Protein AF-A0AAU9C542-F1 (afdb_monomer)

Solvent-accessible surface area (backbone atoms only — not comparable to full-atom values): 7606 Å² total; per-residue (Å²): 108,66,68,59,49,50,51,51,32,55,51,37,48,52,49,24,53,52,35,45,47,51,36,23,56,76,67,74,45,72,82,37,68,66,57,55,51,55,51,53,55,50,52,49,53,53,49,51,52,51,51,30,49,49,49,32,54,52,50,55,56,46,33,74,76,39,58,76,62,47,34,78,88,66,45,51,44,54,54,30,54,51,40,38,55,50,52,44,52,54,50,37,52,52,27,52,53,50,31,52,53,28,47,28,72,66,38,56,68,53,44,56,52,51,54,49,55,52,54,51,49,53,52,52,51,53,51,47,42,72,76,39,76,79,69,78,74,75,87,80,128

Structure (mmCIF, N/CA/C/O backbone):
data_AF-A0AAU9C542-F1
#
_entry.id   AF-A0AAU9C542-F1
#
loop_
_atom_site.group_PDB
_atom_site.id
_atom_site.type_symbol
_atom_site.label_atom_id
_atom_site.label_alt_id
_atom_site.label_comp_id
_atom_site.label_asym_id
_atom_site.label_entity_id
_atom_site.label_seq_id
_atom_site.pdbx_PDB_ins_code
_atom_site.Cartn_x
_atom_site.Cartn_y
_atom_site.Cartn_z
_atom_site.occupancy
_atom_site.B_iso_or_equiv
_atom_site.auth_seq_id
_atom_site.auth_comp_id
_atom_site.auth_asym_id
_atom_site.auth_atom_id
_atom_site.pdbx_PDB_model_num
ATOM 1 N N . MET A 1 1 ? 0.616 -8.179 -14.411 1.00 64.88 1 MET A N 1
ATOM 2 C CA . MET A 1 1 ? 1.044 -8.259 -13.000 1.00 64.88 1 MET A CA 1
ATOM 3 C C . MET A 1 1 ? 0.997 -6.876 -12.365 1.00 64.88 1 MET A C 1
ATOM 5 O O . MET A 1 1 ? 0.195 -6.694 -11.461 1.00 64.88 1 MET A O 1
ATOM 9 N N . GLU A 1 2 ? 1.698 -5.885 -12.926 1.00 70.50 2 GLU A N 1
ATOM 10 C CA . GLU A 1 2 ? 1.693 -4.489 -12.433 1.00 70.50 2 GLU A CA 1
ATOM 11 C C . GLU A 1 2 ? 0.301 -3.848 -12.308 1.00 70.50 2 GLU A C 1
ATOM 13 O O . GLU A 1 2 ? -0.021 -3.269 -11.276 1.00 70.50 2 GLU A O 1
ATOM 18 N N . LEU A 1 3 ? -0.581 -4.018 -13.304 1.00 76.75 3 LEU A N 1
ATOM 19 C CA . LEU A 1 3 ? -1.952 -3.483 -13.231 1.00 76.75 3 LEU A CA 1
ATOM 20 C C . LEU A 1 3 ? -2.775 -4.107 -12.100 1.00 76.75 3 LEU A C 1
ATOM 22 O O . LEU A 1 3 ? -3.534 -3.417 -11.428 1.00 76.75 3 LEU A O 1
ATOM 26 N N . THR A 1 4 ? -2.610 -5.407 -11.863 1.00 84.69 4 THR A N 1
ATOM 27 C CA . THR A 1 4 ? -3.282 -6.101 -10.761 1.00 84.69 4 THR A CA 1
ATOM 28 C C . THR A 1 4 ? -2.790 -5.577 -9.415 1.00 84.69 4 THR A C 1
ATOM 30 O O . THR A 1 4 ? -3.601 -5.324 -8.530 1.00 84.69 4 THR A O 1
ATOM 33 N N . LEU A 1 5 ? -1.477 -5.373 -9.276 1.00 82.81 5 LEU A N 1
ATOM 34 C CA . LEU A 1 5 ? -0.863 -4.829 -8.068 1.00 82.81 5 LEU A CA 1
ATOM 35 C C . LEU A 1 5 ? -1.352 -3.400 -7.790 1.00 82.81 5 LEU A C 1
ATOM 37 O O . LEU A 1 5 ? -1.746 -3.096 -6.669 1.00 82.81 5 LEU A O 1
ATOM 41 N N . PHE A 1 6 ? -1.422 -2.557 -8.821 1.00 83.00 6 PHE A N 1
ATOM 42 C CA . PHE A 1 6 ? -1.968 -1.203 -8.721 1.00 83.00 6 PHE A CA 1
ATOM 43 C C . PHE A 1 6 ? -3.427 -1.195 -8.250 1.00 83.00 6 PHE A C 1
ATOM 45 O O . PHE A 1 6 ? -3.777 -0.463 -7.326 1.00 83.00 6 PHE A O 1
ATOM 52 N N . ILE A 1 7 ? -4.272 -2.059 -8.822 1.00 87.38 7 ILE A N 1
ATOM 53 C CA . ILE A 1 7 ? -5.672 -2.196 -8.395 1.00 87.38 7 ILE A CA 1
ATOM 54 C C . ILE A 1 7 ? -5.753 -2.613 -6.919 1.00 87.38 7 ILE A C 1
ATOM 56 O O . ILE A 1 7 ? -6.555 -2.052 -6.173 1.00 87.38 7 ILE A O 1
ATOM 60 N N . LEU A 1 8 ? -4.916 -3.559 -6.476 1.00 89.94 8 LEU A N 1
ATOM 61 C CA . LEU A 1 8 ? -4.866 -3.982 -5.073 1.00 89.94 8 LEU A CA 1
ATOM 62 C C . LEU A 1 8 ? -4.455 -2.839 -4.138 1.00 89.94 8 LEU A C 1
ATOM 64 O O . LEU A 1 8 ? -5.068 -2.687 -3.083 1.00 89.94 8 LEU A O 1
ATOM 68 N N . VAL A 1 9 ? -3.484 -2.011 -4.535 1.00 89.44 9 VAL A N 1
ATOM 69 C CA . VAL A 1 9 ? -3.096 -0.813 -3.774 1.00 89.44 9 VAL A CA 1
ATOM 70 C C . VAL A 1 9 ? -4.270 0.158 -3.661 1.00 89.44 9 VAL A C 1
ATOM 72 O O . VAL A 1 9 ? -4.597 0.582 -2.557 1.00 89.44 9 VAL A O 1
ATOM 75 N N . CYS A 1 10 ? -4.972 0.456 -4.759 1.00 88.44 10 CYS A N 1
ATOM 76 C CA . CYS A 1 10 ? -6.145 1.333 -4.709 1.00 88.44 10 CYS A CA 1
ATOM 77 C C . CYS A 1 10 ? -7.243 0.793 -3.778 1.00 88.44 10 CYS A C 1
ATOM 79 O O . CYS A 1 10 ? -7.859 1.565 -3.043 1.00 88.44 10 CYS A O 1
ATOM 81 N N . ILE A 1 11 ? -7.478 -0.525 -3.780 1.00 92.38 11 ILE A N 1
ATOM 82 C CA . ILE A 1 11 ? -8.433 -1.169 -2.868 1.00 92.38 11 ILE A CA 1
ATOM 83 C C . ILE A 1 11 ? -7.961 -1.041 -1.414 1.00 92.38 11 ILE A C 1
ATOM 85 O O . ILE A 1 11 ? -8.764 -0.687 -0.552 1.00 92.38 11 ILE A O 1
ATOM 89 N N . ALA A 1 12 ? -6.679 -1.285 -1.133 1.00 91.00 12 ALA A N 1
ATOM 90 C CA . ALA A 1 12 ? -6.112 -1.153 0.208 1.00 91.00 12 ALA A CA 1
ATOM 91 C C . ALA A 1 12 ? -6.232 0.279 0.747 1.00 91.00 12 ALA A C 1
ATOM 93 O O . ALA A 1 12 ? -6.725 0.467 1.856 1.00 91.00 12 ALA A O 1
ATOM 94 N N . MET A 1 13 ? -5.914 1.286 -0.071 1.00 90.12 13 MET A N 1
ATOM 95 C CA . MET A 1 13 ? -6.091 2.696 0.289 1.00 90.12 13 MET A CA 1
ATOM 96 C C . MET A 1 13 ? -7.557 3.055 0.538 1.00 90.12 13 MET A C 1
ATOM 98 O O . MET A 1 13 ? -7.870 3.796 1.469 1.00 90.12 13 MET A O 1
ATOM 102 N N . ALA A 1 14 ? -8.477 2.537 -0.281 1.00 90.62 14 ALA A N 1
ATOM 103 C CA . ALA A 1 14 ? -9.905 2.766 -0.088 1.00 90.62 14 ALA A CA 1
ATOM 104 C C . ALA A 1 14 ? -10.402 2.150 1.229 1.00 90.62 14 ALA A C 1
ATOM 106 O O . ALA A 1 14 ? -11.176 2.788 1.947 1.00 90.62 14 ALA A O 1
ATOM 107 N N . MET A 1 15 ? -9.931 0.944 1.570 1.00 90.62 15 MET A N 1
ATOM 108 C CA . MET A 1 15 ? -10.204 0.326 2.867 1.00 90.62 15 MET A CA 1
ATOM 109 C C . MET A 1 15 ? -9.639 1.166 4.008 1.00 90.62 15 MET A C 1
ATOM 111 O O . MET A 1 15 ? -10.376 1.418 4.957 1.00 90.62 15 MET A O 1
ATOM 115 N N . ASP A 1 16 ? -8.400 1.654 3.900 1.00 89.19 16 ASP A N 1
ATOM 116 C CA . ASP A 1 16 ? -7.803 2.447 4.974 1.00 89.19 16 ASP A CA 1
ATOM 117 C C . ASP A 1 16 ? -8.529 3.774 5.192 1.00 89.19 16 ASP A C 1
ATOM 119 O O . ASP A 1 16 ? -8.831 4.148 6.325 1.00 89.19 16 ASP A O 1
ATOM 123 N N . ILE A 1 17 ? -8.898 4.465 4.108 1.00 88.06 17 ILE A N 1
ATOM 124 C CA . ILE A 1 17 ? -9.716 5.681 4.182 1.00 88.06 17 ILE A CA 1
ATOM 125 C C . ILE A 1 17 ? -11.058 5.374 4.854 1.00 88.06 17 ILE A C 1
ATOM 127 O O . ILE A 1 17 ? -11.491 6.135 5.720 1.00 88.06 17 ILE A O 1
ATOM 131 N N . ALA A 1 18 ? -11.708 4.261 4.502 1.00 91.00 18 ALA A N 1
ATOM 132 C CA . ALA A 1 18 ? -12.974 3.866 5.108 1.00 91.00 18 ALA A CA 1
ATOM 133 C C . ALA A 1 18 ? -12.827 3.545 6.605 1.00 91.00 18 ALA A C 1
ATOM 135 O O . ALA A 1 18 ? -13.624 4.027 7.413 1.00 91.00 18 ALA A O 1
ATOM 136 N N . THR A 1 19 ? -11.802 2.782 7.001 1.00 90.31 19 THR A N 1
ATOM 137 C CA . THR A 1 19 ? -11.558 2.441 8.411 1.00 90.31 19 THR A CA 1
ATOM 138 C C . THR A 1 19 ? -11.111 3.651 9.226 1.00 90.31 19 THR A C 1
ATOM 140 O O . THR A 1 19 ? -11.600 3.848 10.335 1.00 90.31 19 THR A O 1
ATOM 143 N N . GLY A 1 20 ? -10.263 4.519 8.674 1.00 86.31 20 GLY A N 1
ATOM 144 C CA . GLY A 1 20 ? -9.846 5.763 9.319 1.00 86.31 20 GLY A CA 1
ATOM 145 C C . GLY A 1 20 ? -11.007 6.745 9.488 1.00 86.31 20 GLY A C 1
ATOM 146 O O . GLY A 1 20 ? -11.142 7.377 10.536 1.00 86.31 20 GLY A O 1
ATOM 147 N N . TYR A 1 21 ? -11.908 6.824 8.503 1.00 87.25 21 TYR A N 1
ATOM 148 C CA . TYR A 1 21 ? -13.131 7.618 8.614 1.00 87.25 21 TYR A CA 1
ATOM 149 C C . TYR A 1 21 ? -14.084 7.054 9.676 1.00 87.25 21 TYR A C 1
ATOM 151 O O . TYR A 1 21 ? -14.593 7.808 10.505 1.00 87.25 21 TYR A O 1
ATOM 159 N N . ALA A 1 22 ? -14.282 5.732 9.715 1.00 87.69 22 ALA A N 1
ATOM 160 C CA . ALA A 1 22 ? -15.095 5.079 10.742 1.00 87.69 22 ALA A CA 1
ATOM 161 C C . ALA A 1 22 ? -14.549 5.333 12.160 1.00 87.69 22 ALA A C 1
ATOM 163 O O . ALA A 1 22 ? -15.322 5.627 13.077 1.00 87.69 22 ALA A O 1
ATOM 164 N N . LEU A 1 23 ? -13.223 5.294 12.333 1.00 85.94 23 LEU A N 1
ATOM 165 C CA . LEU A 1 23 ? -12.566 5.665 13.585 1.00 85.94 23 LEU A CA 1
ATOM 166 C C . LEU A 1 23 ? -12.820 7.138 13.938 1.00 85.94 23 LEU A C 1
ATOM 168 O O . LEU A 1 23 ? -13.236 7.440 15.056 1.00 85.94 23 LEU A O 1
ATOM 172 N N . ALA A 1 24 ? -12.652 8.053 12.983 1.00 85.62 24 ALA A N 1
ATOM 173 C CA . ALA A 1 24 ? -12.894 9.476 13.206 1.00 85.62 24 ALA A CA 1
ATOM 174 C C . ALA A 1 24 ? -14.362 9.781 13.562 1.00 85.62 24 ALA A C 1
ATOM 176 O O . ALA A 1 24 ? -14.627 10.686 14.355 1.00 85.62 24 ALA A O 1
ATOM 177 N N . CYS A 1 25 ? -15.320 9.017 13.022 1.00 87.06 25 CYS A N 1
ATOM 178 C CA . CYS A 1 25 ? -16.726 9.085 13.420 1.00 87.06 25 CYS A CA 1
ATOM 179 C C . CYS A 1 25 ? -16.931 8.637 14.872 1.00 87.06 25 CYS A C 1
ATOM 181 O O . CYS A 1 25 ? -17.620 9.333 15.618 1.00 87.06 25 CYS A O 1
ATOM 183 N N . LYS A 1 26 ? -16.315 7.520 15.284 1.00 85.38 26 LYS A N 1
ATOM 184 C CA . LYS A 1 26 ? -16.355 7.022 16.671 1.00 85.38 26 LYS A CA 1
ATOM 185 C C . LYS A 1 26 ? -15.773 8.041 17.659 1.00 85.38 26 LYS A C 1
ATOM 187 O O . LYS A 1 26 ? -16.296 8.194 18.756 1.00 85.38 26 LYS A O 1
ATOM 192 N N . GLU A 1 27 ? -14.717 8.748 17.265 1.00 84.88 27 GLU A N 1
ATOM 193 C CA . GLU A 1 27 ? -14.063 9.778 18.084 1.00 84.88 27 GLU A CA 1
ATOM 194 C C . GLU A 1 27 ? -14.697 11.178 17.952 1.00 84.88 27 GLU A C 1
ATOM 196 O O . GLU A 1 27 ? -14.205 12.132 18.552 1.00 84.88 27 GLU A O 1
ATOM 201 N N . HIS A 1 28 ? -15.776 11.330 17.169 1.00 80.94 28 HIS A N 1
ATOM 202 C CA . HIS A 1 28 ? -16.412 12.617 16.843 1.00 80.94 28 HIS A CA 1
ATOM 203 C C . HIS A 1 28 ? -15.442 13.686 16.292 1.00 80.94 28 HIS A C 1
ATOM 205 O O . HIS A 1 28 ? -15.674 14.886 16.439 1.00 80.94 28 HIS A O 1
ATOM 211 N N . ASN A 1 29 ? -14.366 13.268 15.615 1.00 80.19 29 ASN A N 1
ATOM 212 C CA . ASN A 1 29 ? -13.267 14.139 15.185 1.00 80.19 29 ASN A CA 1
ATOM 213 C C . ASN A 1 29 ? -12.973 14.069 13.674 1.00 80.19 29 ASN A C 1
ATOM 215 O O . ASN A 1 29 ? -11.829 14.119 13.210 1.00 80.19 29 ASN A O 1
ATOM 219 N N . VAL A 1 30 ? -14.045 13.978 12.888 1.00 71.62 30 VAL A N 1
ATOM 220 C CA . VAL A 1 30 ? -14.024 13.831 11.422 1.00 71.62 30 VAL A CA 1
ATOM 221 C C . VAL A 1 30 ? -13.395 15.038 10.703 1.00 71.62 30 VAL A C 1
ATOM 223 O O . VAL A 1 30 ? -12.961 14.917 9.568 1.00 71.62 30 VAL A O 1
ATOM 226 N N . SER A 1 31 ? -13.285 16.212 11.334 1.00 69.44 31 SER A N 1
ATOM 227 C CA . SER A 1 31 ? -12.642 17.392 10.718 1.00 69.44 31 SER A CA 1
ATOM 228 C C . SER A 1 31 ? -11.266 17.740 11.298 1.00 69.44 31 SER A C 1
ATOM 230 O O . SER A 1 31 ? -10.764 18.850 11.087 1.00 69.44 31 SER A O 1
ATOM 232 N N . SER A 1 32 ? -10.617 16.804 12.001 1.00 76.31 32 SER A N 1
ATOM 233 C CA . SER A 1 32 ? -9.282 17.050 12.556 1.00 76.31 32 SER A CA 1
ATOM 234 C C . SER A 1 32 ? -8.247 17.386 11.480 1.00 76.31 32 SER A C 1
ATOM 236 O O . SER A 1 32 ? -8.277 16.881 10.354 1.00 76.31 32 SER A O 1
ATOM 238 N N . SER A 1 33 ? -7.272 18.219 11.854 1.00 80.06 33 SER A N 1
ATOM 239 C CA . SER A 1 33 ? -6.032 18.389 11.086 1.00 80.06 33 SER A CA 1
ATOM 240 C C . SER A 1 33 ? -5.359 17.045 10.812 1.00 80.06 33 SER A C 1
ATOM 242 O O . SER A 1 33 ? -4.941 16.806 9.685 1.00 80.06 33 SER A O 1
ATOM 244 N N . LYS A 1 34 ? -5.372 16.141 11.800 1.00 78.38 34 LYS A N 1
ATOM 245 C CA . LYS A 1 34 ? -4.825 14.783 11.710 1.00 78.38 34 LYS A CA 1
ATOM 246 C C . LYS A 1 34 ? -5.440 13.968 10.564 1.00 78.38 34 LYS A C 1
ATOM 248 O O . LYS A 1 34 ? -4.705 13.348 9.803 1.00 78.38 34 LYS A O 1
ATOM 253 N N . MET A 1 35 ? -6.766 14.003 10.384 1.00 78.69 35 MET A N 1
ATOM 254 C CA . MET A 1 35 ? -7.426 13.276 9.289 1.00 78.69 35 MET A CA 1
ATOM 255 C C . MET A 1 35 ? -7.071 13.860 7.915 1.00 78.69 35 MET A C 1
ATOM 257 O O . MET A 1 35 ? -6.820 13.115 6.969 1.00 78.69 35 MET A O 1
ATOM 261 N N . ARG A 1 36 ? -7.000 15.194 7.802 1.00 84.00 36 ARG A N 1
ATOM 262 C CA . ARG A 1 36 ? -6.577 15.850 6.554 1.00 84.00 36 ARG A CA 1
ATOM 263 C C . ARG A 1 36 ? -5.133 15.514 6.199 1.00 84.00 36 ARG A C 1
ATOM 265 O O . ARG A 1 36 ? -4.846 15.236 5.043 1.00 84.00 36 ARG A O 1
ATOM 272 N N . GLU A 1 37 ? -4.239 15.528 7.178 1.00 85.06 37 GLU A N 1
ATOM 273 C CA . GLU A 1 37 ? -2.825 15.202 6.987 1.00 85.06 37 GLU A CA 1
ATOM 274 C C . GLU A 1 37 ? -2.637 13.740 6.560 1.00 85.06 37 GLU A C 1
ATOM 276 O O . GLU A 1 37 ? -1.906 13.471 5.608 1.00 85.06 37 GLU A O 1
ATOM 281 N N . GLY A 1 38 ? -3.399 12.813 7.154 1.00 81.62 38 GLY A N 1
ATOM 282 C CA . GLY A 1 38 ? -3.441 11.414 6.720 1.00 81.62 38 GLY A CA 1
ATOM 283 C C . GLY A 1 38 ? -3.904 11.236 5.267 1.00 81.62 38 GLY A C 1
ATOM 284 O O . GLY A 1 38 ? -3.332 10.427 4.538 1.00 81.62 38 GLY A O 1
ATOM 285 N N . LEU A 1 39 ? -4.893 12.016 4.811 1.00 84.44 39 LEU A N 1
ATOM 286 C CA . LEU A 1 39 ? -5.338 12.009 3.410 1.00 84.44 39 LEU A CA 1
ATOM 287 C C . LEU A 1 39 ? -4.290 12.603 2.456 1.00 84.44 39 LEU A C 1
ATOM 289 O O . LEU A 1 39 ? -4.059 12.041 1.387 1.00 84.44 39 LEU A O 1
ATOM 293 N N . TRP A 1 40 ? -3.628 13.702 2.832 1.00 86.50 40 TRP A N 1
ATOM 294 C CA . TRP A 1 40 ? -2.559 14.297 2.018 1.00 86.50 40 TRP A CA 1
ATOM 295 C C . TRP A 1 40 ? -1.356 13.369 1.874 1.00 86.50 40 TRP A C 1
ATOM 297 O O . TRP A 1 40 ? -0.802 13.256 0.782 1.00 86.50 40 TRP A O 1
ATOM 307 N N . HIS A 1 41 ? -0.982 12.667 2.947 1.00 85.62 41 HIS A N 1
ATOM 308 C CA . HIS A 1 41 ? 0.100 11.689 2.904 1.00 85.62 41 HIS A CA 1
ATOM 309 C C . HIS A 1 41 ? -0.211 10.552 1.922 1.00 85.62 41 HIS A C 1
ATOM 311 O O . HIS A 1 41 ? 0.620 10.193 1.091 1.00 85.62 41 HIS A O 1
ATOM 317 N N . LYS A 1 42 ? -1.448 10.048 1.942 1.00 83.25 42 LYS A N 1
ATOM 318 C CA . LYS A 1 42 ? -1.925 9.046 0.981 1.00 83.25 42 LYS A CA 1
ATOM 319 C C . LYS A 1 42 ? -1.934 9.563 -0.454 1.00 83.25 42 LYS A C 1
ATOM 321 O O . LYS A 1 42 ? -1.466 8.883 -1.363 1.00 83.25 42 LYS A O 1
ATOM 326 N N . LEU A 1 43 ? -2.410 10.786 -0.674 1.00 86.00 43 LEU A N 1
ATOM 327 C CA . LEU A 1 43 ? -2.393 11.387 -2.006 1.00 86.00 43 LEU A CA 1
ATOM 328 C C . LEU A 1 43 ? -0.961 11.520 -2.556 1.00 86.00 43 LEU A C 1
ATOM 330 O O . LEU A 1 43 ? -0.746 11.3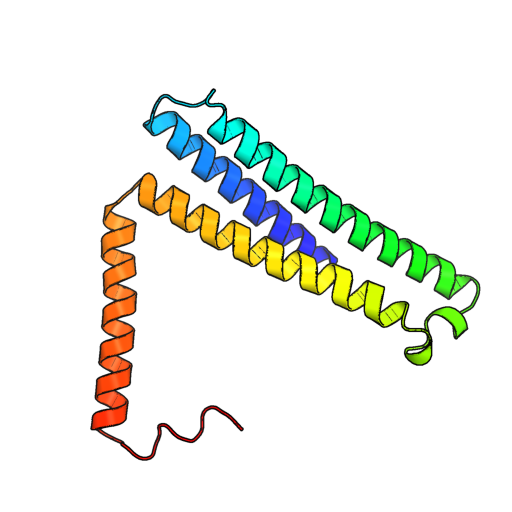14 -3.748 1.00 86.00 43 LEU A O 1
ATOM 334 N N . ALA A 1 44 ? 0.023 11.806 -1.698 1.00 87.69 44 ALA A N 1
ATOM 335 C CA . ALA A 1 44 ? 1.429 11.837 -2.091 1.00 87.69 44 ALA A CA 1
ATOM 336 C C . ALA A 1 44 ? 1.937 10.455 -2.542 1.00 87.69 44 ALA A C 1
ATOM 338 O O . ALA A 1 44 ? 2.600 10.364 -3.576 1.00 87.69 44 ALA A O 1
ATOM 339 N N . TRP A 1 45 ? 1.567 9.378 -1.837 1.00 86.06 45 TRP A N 1
ATOM 340 C CA . TRP A 1 45 ? 1.865 8.005 -2.268 1.00 86.06 45 TRP A CA 1
ATOM 341 C C . TRP A 1 45 ? 1.245 7.674 -3.630 1.00 86.06 45 TRP A C 1
ATOM 343 O O . TRP A 1 45 ? 1.941 7.152 -4.501 1.00 86.06 45 TRP A O 1
ATOM 353 N N . MET A 1 46 ? -0.012 8.066 -3.869 1.00 85.19 46 MET A N 1
ATOM 354 C CA . MET A 1 46 ? -0.640 7.943 -5.194 1.00 85.19 46 MET A CA 1
ATOM 355 C C . MET A 1 46 ? 0.113 8.726 -6.273 1.00 85.19 46 MET A C 1
ATOM 357 O O . MET A 1 46 ? 0.258 8.244 -7.396 1.00 85.19 46 MET A O 1
ATOM 361 N N . GLY A 1 47 ? 0.625 9.912 -5.938 1.00 84.75 47 GLY A N 1
ATOM 362 C CA . GLY A 1 47 ? 1.470 10.701 -6.831 1.00 84.75 47 GLY A CA 1
ATOM 363 C C . GLY A 1 47 ? 2.754 9.966 -7.219 1.00 84.75 47 GLY A C 1
ATOM 364 O O . GLY A 1 47 ? 3.082 9.900 -8.401 1.00 84.75 47 GLY A O 1
ATOM 365 N N . ILE A 1 48 ? 3.448 9.359 -6.251 1.00 85.12 48 ILE A N 1
ATOM 366 C CA . ILE A 1 48 ? 4.674 8.583 -6.500 1.00 85.12 48 ILE A CA 1
ATOM 367 C C . ILE A 1 48 ? 4.381 7.362 -7.384 1.00 85.12 48 ILE A C 1
ATOM 369 O O . ILE A 1 48 ? 5.117 7.117 -8.339 1.00 85.12 48 ILE A O 1
ATOM 373 N N . ILE A 1 49 ? 3.292 6.633 -7.123 1.00 85.12 49 ILE A N 1
ATOM 374 C CA . ILE A 1 49 ? 2.871 5.504 -7.968 1.00 85.12 49 ILE A CA 1
ATOM 375 C C . ILE A 1 49 ? 2.556 5.983 -9.392 1.00 85.12 49 ILE A C 1
ATOM 377 O O . ILE A 1 49 ? 2.985 5.361 -10.361 1.00 85.12 49 ILE A O 1
ATOM 381 N N . GLY A 1 50 ? 1.861 7.116 -9.531 1.00 84.19 50 GLY A N 1
ATOM 382 C CA . GLY A 1 50 ? 1.572 7.726 -10.829 1.00 84.19 50 GLY A CA 1
ATOM 383 C C . GLY A 1 50 ? 2.837 8.112 -11.602 1.00 84.19 50 GLY A C 1
ATOM 384 O O . GLY A 1 50 ? 2.923 7.852 -12.801 1.00 84.19 50 GLY A O 1
ATOM 385 N N . VAL A 1 51 ? 3.845 8.671 -10.925 1.00 83.38 51 VAL A N 1
ATOM 386 C CA . VAL A 1 51 ? 5.155 8.975 -11.528 1.00 83.38 51 VAL A CA 1
ATOM 387 C C . VAL A 1 51 ? 5.870 7.698 -11.964 1.00 83.38 51 VAL A C 1
ATOM 389 O O . VAL A 1 51 ? 6.382 7.648 -13.080 1.00 83.38 51 VAL A O 1
ATOM 392 N N . ALA A 1 52 ? 5.874 6.654 -11.132 1.00 82.56 52 ALA A N 1
ATOM 393 C CA . ALA A 1 52 ? 6.479 5.371 -11.482 1.00 82.56 52 ALA A CA 1
ATOM 394 C C . ALA A 1 52 ? 5.819 4.765 -12.734 1.00 82.56 52 ALA A C 1
ATOM 396 O O . ALA A 1 52 ? 6.506 4.339 -13.662 1.00 82.56 52 ALA A O 1
ATOM 397 N N . TRP A 1 53 ? 4.486 4.823 -12.809 1.00 81.50 53 TRP A N 1
ATOM 398 C CA . TRP A 1 53 ? 3.725 4.365 -13.970 1.00 81.50 53 TRP A CA 1
ATOM 399 C C . TRP A 1 53 ? 4.023 5.188 -15.229 1.00 81.50 53 TRP A C 1
ATOM 401 O O . TRP A 1 53 ? 4.175 4.640 -16.319 1.00 81.50 53 TRP A O 1
ATOM 411 N N . PHE A 1 54 ? 4.140 6.510 -15.090 1.00 82.25 54 PHE A N 1
ATOM 412 C CA . PHE A 1 54 ? 4.501 7.398 -16.193 1.00 82.25 54 PHE A CA 1
ATOM 413 C C . PHE A 1 54 ? 5.892 7.077 -16.752 1.00 82.25 54 PHE A C 1
ATOM 415 O O . PHE A 1 54 ? 6.060 7.007 -17.968 1.00 82.25 54 PHE A O 1
ATOM 422 N N . VAL A 1 55 ? 6.876 6.833 -15.881 1.00 80.12 55 VAL A N 1
ATOM 423 C CA . VAL A 1 55 ? 8.228 6.415 -16.287 1.00 80.12 55 VAL A CA 1
ATOM 424 C C . VAL A 1 55 ? 8.188 5.079 -17.026 1.00 80.12 55 VAL A C 1
ATOM 426 O O . VAL A 1 55 ? 8.861 4.931 -18.045 1.00 80.12 55 VAL A O 1
ATOM 429 N N . GLN A 1 56 ? 7.366 4.131 -16.571 1.00 79.06 56 GLN A N 1
ATOM 430 C CA . GLN A 1 56 ? 7.210 2.852 -17.257 1.00 79.06 56 GLN A CA 1
ATOM 431 C C . GLN A 1 56 ? 6.604 3.011 -18.658 1.00 79.06 56 GLN A C 1
ATOM 433 O O . GLN A 1 56 ? 7.173 2.501 -19.621 1.00 79.06 56 GLN A O 1
ATOM 438 N N . LEU A 1 57 ? 5.525 3.789 -18.802 1.00 82.06 57 LEU A N 1
ATOM 439 C CA . LEU A 1 57 ? 4.934 4.093 -20.112 1.00 82.06 57 LEU A CA 1
ATOM 440 C C . LEU A 1 57 ? 5.924 4.813 -21.038 1.00 82.06 57 LEU A C 1
ATOM 442 O O . LEU A 1 57 ? 5.991 4.515 -22.229 1.00 82.06 57 LEU A O 1
ATOM 446 N N . ALA A 1 58 ? 6.716 5.744 -20.502 1.00 80.19 58 ALA A N 1
ATOM 447 C CA . ALA A 1 58 ? 7.759 6.418 -21.267 1.00 80.19 58 ALA A CA 1
ATOM 448 C C . ALA A 1 58 ? 8.829 5.428 -21.761 1.00 80.19 58 ALA A C 1
ATOM 450 O O . ALA A 1 58 ? 9.248 5.513 -22.916 1.00 80.19 58 ALA A O 1
ATOM 451 N N . GLY A 1 59 ? 9.227 4.462 -20.925 1.00 77.69 59 GLY A N 1
ATOM 452 C CA . GLY A 1 59 ? 10.125 3.371 -21.309 1.00 77.69 59 GLY A CA 1
ATOM 453 C C . GLY A 1 59 ? 9.539 2.482 -22.409 1.00 77.69 59 GLY A C 1
ATOM 454 O O . GLY A 1 59 ? 10.226 2.181 -23.383 1.00 77.69 59 GLY A O 1
ATOM 455 N N . GLU A 1 60 ? 8.257 2.119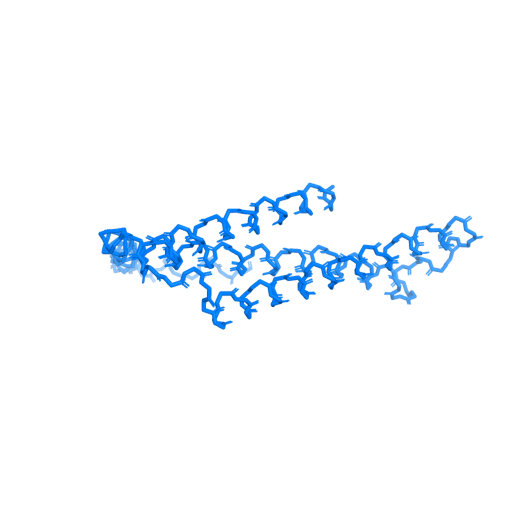 -22.313 1.00 78.75 60 GLU A N 1
ATOM 456 C CA . GLU A 1 60 ? 7.558 1.341 -23.346 1.00 78.75 60 GLU A CA 1
ATOM 457 C C . GLU A 1 60 ? 7.527 2.073 -24.693 1.00 78.75 60 GLU A C 1
ATOM 459 O O . GLU A 1 60 ? 7.861 1.482 -25.719 1.00 78.75 60 GLU A O 1
ATOM 464 N N . VAL A 1 61 ? 7.201 3.369 -24.708 1.00 82.88 61 VAL A N 1
ATOM 465 C CA . VAL A 1 61 ? 7.224 4.180 -25.939 1.00 82.88 61 VAL A CA 1
ATOM 466 C C . VAL A 1 61 ? 8.636 4.255 -26.517 1.00 82.88 61 VAL A C 1
ATOM 468 O O . VAL A 1 61 ? 8.823 4.083 -27.720 1.00 82.88 61 VAL A O 1
ATOM 471 N N . LEU A 1 62 ? 9.645 4.466 -25.670 1.00 79.75 62 LEU A N 1
ATOM 472 C CA . LEU A 1 62 ? 11.035 4.545 -26.108 1.00 79.75 62 LEU A CA 1
ATOM 473 C C . LEU A 1 62 ? 11.526 3.212 -26.695 1.00 79.75 62 LEU A C 1
ATOM 475 O O . LEU A 1 62 ? 12.232 3.218 -27.701 1.00 79.75 62 LEU A O 1
ATOM 479 N N . SER A 1 63 ? 11.069 2.083 -26.142 1.00 77.00 63 SER A N 1
ATOM 480 C CA . SER A 1 63 ? 11.356 0.733 -26.648 1.00 77.00 63 SER A CA 1
ATOM 481 C C . SER A 1 63 ? 10.849 0.501 -28.075 1.00 77.00 63 SER A C 1
ATOM 483 O O . SER A 1 63 ? 11.474 -0.226 -28.845 1.00 77.00 63 SER A O 1
ATOM 485 N N . GLN A 1 64 ? 9.728 1.134 -28.441 1.00 82.19 64 GLN A N 1
ATOM 486 C CA . GLN A 1 64 ? 9.147 1.033 -29.782 1.00 82.19 64 GLN A CA 1
ATOM 487 C C . GLN A 1 64 ? 9.940 1.844 -30.811 1.00 82.19 64 GLN A C 1
ATOM 489 O O . GLN A 1 64 ? 9.932 1.505 -31.992 1.00 82.19 64 GLN A O 1
ATOM 494 N N . ILE A 1 65 ? 10.606 2.916 -30.369 1.00 84.19 65 ILE A N 1
ATOM 495 C CA . ILE A 1 65 ? 11.421 3.790 -31.220 1.00 84.19 65 ILE A CA 1
ATOM 496 C C . ILE A 1 65 ? 12.810 3.181 -31.418 1.00 84.19 65 ILE A C 1
ATOM 498 O O . ILE A 1 65 ? 13.300 3.116 -32.544 1.00 84.19 65 ILE A O 1
ATOM 502 N N . ASP A 1 66 ? 13.432 2.728 -30.332 1.00 80.81 66 ASP A N 1
ATOM 503 C CA . ASP A 1 66 ? 14.729 2.068 -30.353 1.00 80.81 66 ASP A CA 1
ATOM 504 C C . ASP A 1 66 ? 14.796 1.000 -29.244 1.00 80.81 66 ASP A C 1
ATOM 506 O O . ASP A 1 66 ? 14.989 1.323 -28.064 1.00 80.81 66 ASP A O 1
ATOM 510 N N . PRO A 1 67 ? 14.680 -0.290 -29.608 1.00 77.19 67 PRO A N 1
ATOM 511 C CA . PRO A 1 67 ? 14.739 -1.391 -28.651 1.00 77.19 67 PRO A CA 1
ATOM 512 C C . PRO A 1 67 ? 16.060 -1.458 -27.872 1.00 77.19 67 PRO A C 1
ATOM 514 O O . PRO A 1 67 ? 16.105 -2.020 -26.778 1.00 77.19 67 PRO A O 1
ATOM 517 N N . SER A 1 68 ? 17.146 -0.883 -28.405 1.00 75.56 68 SER A N 1
ATOM 518 C CA . SER A 1 68 ? 18.464 -0.927 -27.770 1.00 75.56 68 SER A CA 1
ATOM 519 C C . SER A 1 68 ? 18.538 -0.101 -26.481 1.00 75.56 68 SER A C 1
ATOM 521 O O . SER A 1 68 ? 19.363 -0.407 -25.615 1.00 75.56 68 SER A O 1
ATOM 523 N N . LEU A 1 69 ? 17.643 0.883 -26.319 1.00 68.00 69 LEU A N 1
ATOM 524 C CA . LEU A 1 69 ? 17.554 1.763 -25.149 1.00 68.00 69 LEU A CA 1
ATOM 525 C C . LEU A 1 69 ? 16.966 1.071 -23.917 1.00 68.00 69 LEU A C 1
ATOM 527 O O . LEU A 1 69 ? 17.176 1.538 -22.798 1.00 68.00 69 LEU A O 1
ATOM 531 N N . MET A 1 70 ? 16.274 -0.051 -24.111 1.00 67.56 70 MET A N 1
ATOM 532 C CA . MET A 1 70 ? 15.641 -0.839 -23.048 1.00 67.56 70 MET A CA 1
ATOM 533 C C . MET A 1 70 ? 16.384 -2.146 -22.769 1.00 67.56 70 MET A C 1
ATOM 535 O O . MET A 1 70 ? 15.858 -3.014 -22.089 1.00 67.56 70 MET A O 1
ATOM 539 N N . GLN A 1 71 ? 17.614 -2.299 -23.268 1.00 64.88 71 GLN A N 1
ATOM 540 C CA . GLN A 1 71 ? 18.453 -3.429 -22.878 1.00 64.88 71 GLN A CA 1
ATOM 541 C C . GLN A 1 71 ? 18.786 -3.354 -21.376 1.00 64.88 71 GLN A C 1
ATOM 543 O O . GLN A 1 71 ? 19.072 -2.263 -20.880 1.00 64.88 71 GLN A O 1
ATOM 548 N N . PRO A 1 72 ? 18.907 -4.493 -20.667 1.00 59.16 72 PRO A N 1
ATOM 549 C CA . PRO A 1 72 ? 19.243 -4.523 -19.239 1.00 59.16 72 PRO A CA 1
ATOM 550 C C . PRO A 1 72 ? 20.511 -3.727 -18.874 1.00 59.16 72 PRO A C 1
ATOM 552 O O . PRO A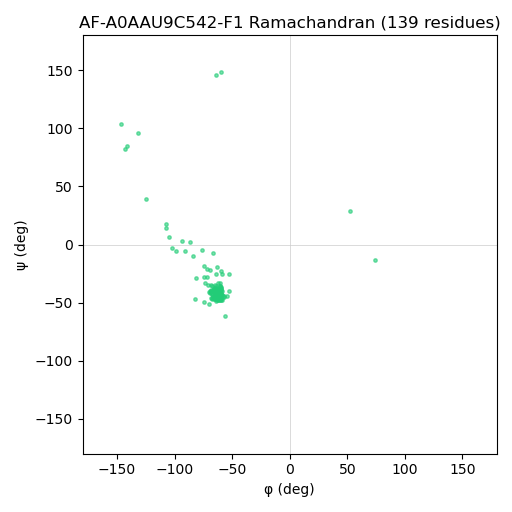 1 72 ? 20.657 -3.250 -17.751 1.00 59.16 72 PRO A O 1
ATOM 555 N N . ALA A 1 73 ? 21.422 -3.547 -19.837 1.00 58.34 73 ALA A N 1
ATOM 556 C CA . ALA A 1 73 ? 22.668 -2.801 -19.689 1.00 58.34 73 ALA A CA 1
ATOM 557 C C . ALA A 1 73 ? 22.498 -1.271 -19.584 1.00 58.34 73 ALA A C 1
ATOM 559 O O . ALA A 1 73 ? 23.400 -0.609 -19.075 1.00 58.34 73 ALA A O 1
ATOM 560 N N . THR A 1 74 ? 21.383 -0.691 -20.046 1.00 60.12 74 THR A N 1
ATOM 561 C CA . THR A 1 74 ? 21.153 0.768 -19.992 1.00 60.12 74 THR A CA 1
ATOM 562 C C . THR A 1 74 ? 20.585 1.228 -18.647 1.00 60.12 74 THR A C 1
ATOM 564 O O . THR A 1 74 ? 20.504 2.428 -18.392 1.00 60.12 74 THR A O 1
ATOM 567 N N . GLY A 1 75 ? 20.181 0.292 -17.777 1.00 61.50 75 GLY A N 1
ATOM 568 C CA . GLY A 1 75 ? 19.597 0.561 -16.459 1.00 61.50 75 GLY A CA 1
ATOM 569 C C . GLY A 1 75 ? 18.154 1.082 -16.486 1.00 61.50 75 GLY A C 1
ATOM 570 O O . GLY A 1 75 ? 17.484 1.055 -15.455 1.00 61.50 75 GLY A O 1
ATOM 571 N N . LEU A 1 76 ? 17.640 1.503 -17.645 1.00 64.50 76 LEU A N 1
ATOM 572 C CA . LEU A 1 76 ? 16.313 2.109 -17.777 1.00 64.50 76 LEU A CA 1
ATOM 573 C C . LEU A 1 76 ? 15.175 1.106 -17.520 1.00 64.50 76 LEU A C 1
ATOM 575 O O . LEU A 1 76 ? 14.218 1.426 -16.817 1.00 64.50 76 LEU A O 1
ATOM 579 N N . GLU A 1 77 ? 15.311 -0.126 -18.015 1.00 63.66 77 GLU A N 1
ATOM 580 C CA . GLU A 1 77 ? 14.343 -1.210 -17.789 1.00 63.66 77 GLU A CA 1
ATOM 581 C C . GLU A 1 77 ? 14.292 -1.632 -16.307 1.00 63.66 77 GLU A C 1
ATOM 583 O O . GLU A 1 77 ? 13.222 -1.878 -15.744 1.00 63.66 77 GLU A O 1
ATOM 588 N N . VAL A 1 78 ? 15.451 -1.644 -15.640 1.00 62.88 78 VAL A N 1
ATOM 589 C CA . VAL A 1 78 ? 15.585 -1.966 -14.211 1.00 62.88 78 VAL A CA 1
ATOM 590 C C . VAL A 1 78 ? 14.925 -0.889 -13.345 1.00 62.88 78 VAL A C 1
ATOM 592 O O . VAL A 1 78 ? 14.198 -1.215 -12.409 1.00 62.88 78 VAL A O 1
ATOM 595 N N . ILE A 1 79 ? 15.116 0.392 -13.681 1.00 64.56 79 ILE A N 1
ATOM 596 C CA . ILE A 1 79 ? 14.475 1.519 -12.985 1.00 64.56 79 ILE A CA 1
ATOM 597 C C . ILE A 1 79 ? 12.950 1.482 -13.162 1.00 64.56 79 ILE A C 1
ATOM 599 O O . ILE A 1 79 ? 12.225 1.698 -12.192 1.00 64.56 79 ILE A O 1
ATOM 603 N N . ALA A 1 80 ? 12.454 1.176 -14.365 1.00 65.44 80 ALA A N 1
ATOM 604 C CA . ALA A 1 80 ? 11.018 1.107 -14.639 1.00 65.44 80 ALA A CA 1
ATOM 605 C C . ALA A 1 80 ? 10.326 -0.065 -13.909 1.00 65.44 80 ALA A C 1
ATOM 607 O O . ALA A 1 80 ? 9.301 0.134 -13.257 1.00 65.44 80 ALA A O 1
ATOM 608 N N . SER A 1 81 ? 10.905 -1.271 -13.974 1.00 60.22 81 SER A N 1
ATOM 609 C CA . SER A 1 81 ? 10.330 -2.500 -13.398 1.00 60.22 81 SER A CA 1
ATOM 610 C C . SER A 1 81 ? 10.434 -2.573 -11.869 1.00 60.22 81 SER A C 1
ATOM 612 O O . SER A 1 81 ? 9.426 -2.790 -11.198 1.00 60.22 81 SER A O 1
ATOM 614 N N . ILE A 1 82 ? 11.618 -2.335 -11.288 1.00 63.84 82 ILE A N 1
ATOM 615 C CA . ILE A 1 82 ? 11.782 -2.281 -9.823 1.00 63.84 82 ILE A CA 1
ATOM 616 C C . ILE A 1 82 ? 10.991 -1.101 -9.249 1.00 63.84 82 ILE A C 1
ATOM 618 O O . ILE A 1 82 ? 10.430 -1.211 -8.157 1.00 63.84 82 ILE A O 1
ATOM 622 N N . GLY A 1 83 ? 10.911 0.005 -9.997 1.00 70.12 83 GLY A N 1
ATOM 623 C CA . GLY A 1 83 ? 10.174 1.200 -9.607 1.00 70.12 83 GLY A CA 1
ATOM 624 C C . GLY A 1 83 ? 8.708 0.905 -9.305 1.00 70.12 83 GLY A C 1
ATOM 625 O O . GLY A 1 83 ? 8.275 1.097 -8.173 1.00 70.12 83 GLY A O 1
ATOM 626 N N . VAL A 1 84 ? 7.938 0.408 -10.277 1.00 75.88 84 VAL A N 1
ATOM 627 C CA . VAL A 1 84 ? 6.483 0.240 -10.097 1.00 75.88 84 VAL A CA 1
ATOM 628 C C . VAL A 1 84 ? 6.151 -0.882 -9.116 1.00 75.88 84 VAL A C 1
ATOM 630 O O . VAL A 1 84 ? 5.418 -0.640 -8.152 1.00 75.88 84 VAL A O 1
ATOM 633 N N . THR A 1 85 ? 6.718 -2.078 -9.299 1.00 81.25 85 THR A N 1
ATOM 634 C CA . THR A 1 85 ? 6.418 -3.229 -8.436 1.00 81.25 85 THR A CA 1
ATOM 635 C C . THR A 1 85 ? 6.850 -2.967 -6.994 1.00 81.25 85 THR A C 1
ATOM 637 O O . THR A 1 85 ? 6.085 -3.214 -6.060 1.00 81.25 85 THR A O 1
ATOM 640 N N . GLY A 1 86 ? 8.059 -2.428 -6.799 1.00 82.19 86 GLY A N 1
ATOM 641 C CA . GLY A 1 86 ? 8.614 -2.161 -5.474 1.00 82.19 86 GLY A CA 1
ATOM 642 C C . GLY A 1 86 ? 7.833 -1.086 -4.721 1.00 82.19 86 GLY A C 1
ATOM 643 O O . GLY A 1 86 ? 7.458 -1.293 -3.567 1.00 82.19 86 GLY A O 1
ATOM 644 N N . ILE A 1 87 ? 7.518 0.035 -5.379 1.00 85.62 87 ILE A N 1
ATOM 645 C CA . ILE A 1 87 ? 6.745 1.127 -4.768 1.00 85.62 87 ILE A CA 1
ATOM 646 C C . ILE A 1 87 ? 5.333 0.654 -4.410 1.00 85.62 87 ILE A C 1
ATOM 648 O O . ILE A 1 87 ? 4.851 0.940 -3.314 1.00 85.62 87 ILE A O 1
ATOM 652 N N . CYS A 1 88 ? 4.677 -0.100 -5.294 1.00 85.69 88 CYS A N 1
ATOM 653 C CA . CYS A 1 88 ? 3.339 -0.621 -5.026 1.00 85.69 88 CYS A CA 1
ATOM 654 C C . CYS A 1 88 ? 3.335 -1.640 -3.878 1.00 85.69 88 CYS A C 1
ATOM 656 O O . CYS A 1 88 ? 2.430 -1.601 -3.050 1.00 85.69 88 CYS A O 1
ATOM 658 N N . ALA A 1 89 ? 4.343 -2.513 -3.775 1.00 86.69 89 ALA A N 1
ATOM 659 C CA . ALA A 1 89 ? 4.458 -3.460 -2.664 1.00 86.69 89 ALA A CA 1
ATOM 660 C C . ALA A 1 89 ? 4.666 -2.751 -1.313 1.00 86.69 89 ALA A C 1
ATOM 662 O O . ALA A 1 89 ? 4.006 -3.094 -0.332 1.00 86.69 89 ALA A O 1
ATOM 663 N N . LEU A 1 90 ? 5.530 -1.728 -1.272 1.00 87.56 90 LEU A N 1
ATOM 664 C CA . LEU A 1 90 ? 5.743 -0.904 -0.076 1.00 87.56 90 LEU A CA 1
ATOM 665 C C . LEU A 1 90 ? 4.475 -0.143 0.323 1.00 87.56 90 LEU A C 1
ATOM 667 O O . LEU A 1 90 ? 4.117 -0.109 1.499 1.00 87.56 90 LEU A O 1
ATOM 671 N N . CYS A 1 91 ? 3.778 0.440 -0.653 1.00 88.56 91 CYS A N 1
ATOM 672 C CA . CYS A 1 91 ? 2.517 1.129 -0.412 1.00 88.56 91 CYS A CA 1
ATOM 673 C C . CYS A 1 91 ? 1.451 0.161 0.114 1.00 88.56 91 CYS A C 1
ATOM 675 O O . CYS A 1 91 ? 0.846 0.435 1.145 1.00 88.56 91 CYS A O 1
ATOM 677 N N . LEU A 1 92 ? 1.287 -1.007 -0.516 1.00 88.88 92 LEU A N 1
ATOM 678 C CA . LEU A 1 92 ? 0.341 -2.031 -0.074 1.00 88.88 92 LEU A CA 1
ATOM 679 C C . LEU A 1 92 ? 0.607 -2.464 1.372 1.00 88.88 92 LEU A C 1
ATOM 681 O O . LEU A 1 92 ? -0.330 -2.570 2.159 1.00 88.88 92 LEU A O 1
ATOM 685 N N . TRP A 1 93 ? 1.874 -2.686 1.731 1.00 90.56 93 TRP A N 1
ATOM 686 C CA . TRP A 1 93 ? 2.254 -3.022 3.101 1.00 90.56 93 TRP A CA 1
ATOM 687 C C . TRP A 1 93 ? 1.852 -1.924 4.092 1.00 90.56 93 TRP A C 1
ATOM 689 O O . TRP A 1 93 ? 1.219 -2.219 5.104 1.00 90.56 93 TRP A O 1
ATOM 699 N N . ASN A 1 94 ? 2.158 -0.661 3.781 1.00 89.31 94 ASN A N 1
ATOM 700 C CA . ASN A 1 94 ? 1.797 0.470 4.637 1.00 89.31 94 ASN A CA 1
ATOM 701 C C . ASN A 1 94 ? 0.278 0.600 4.820 1.00 89.31 94 ASN A C 1
ATOM 703 O O . ASN A 1 94 ? -0.180 0.780 5.945 1.00 89.31 94 ASN A O 1
ATOM 707 N N . GLU A 1 95 ? -0.509 0.448 3.753 1.00 90.25 95 GLU A N 1
ATOM 708 C CA . GLU A 1 95 ? -1.973 0.528 3.838 1.00 90.25 95 GLU A CA 1
ATOM 709 C C . GLU A 1 95 ? -2.566 -0.623 4.660 1.00 90.25 95 GLU A C 1
ATOM 711 O O . GLU A 1 95 ? -3.479 -0.407 5.453 1.00 90.25 95 GLU A O 1
ATOM 716 N N . LEU A 1 96 ? -2.027 -1.843 4.548 1.00 90.31 96 LEU A N 1
ATOM 717 C CA . LEU A 1 96 ? -2.462 -2.967 5.386 1.00 90.31 96 LEU A CA 1
ATOM 718 C C . LEU A 1 96 ? -2.190 -2.711 6.871 1.00 90.31 96 LEU A C 1
ATOM 720 O O . LEU A 1 96 ? -3.056 -2.984 7.704 1.00 90.31 96 L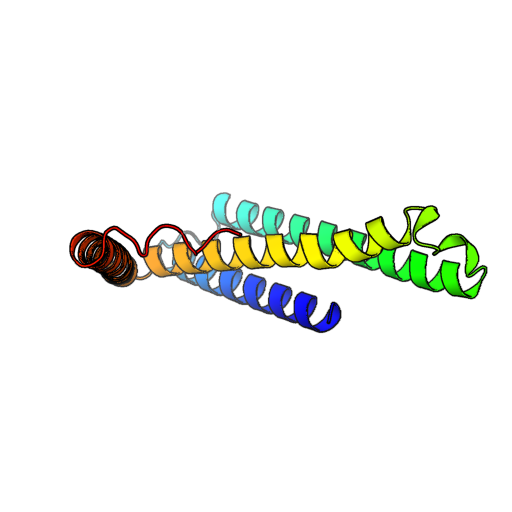EU A O 1
ATOM 724 N N . VAL A 1 97 ? -1.013 -2.172 7.204 1.00 90.94 97 VAL A N 1
ATOM 725 C CA . VAL A 1 97 ? -0.677 -1.790 8.582 1.00 90.94 97 VAL A CA 1
ATOM 726 C C . VAL A 1 97 ? -1.650 -0.723 9.088 1.00 90.94 97 VAL A C 1
ATOM 728 O O . VAL A 1 97 ? -2.236 -0.906 10.154 1.00 90.94 97 VAL A O 1
ATOM 731 N N . SER A 1 98 ? -1.904 0.332 8.308 1.00 88.88 98 SER A N 1
ATOM 732 C CA . SER A 1 98 ? -2.843 1.397 8.689 1.00 88.88 98 SER A CA 1
ATOM 733 C C . SER A 1 98 ? -4.283 0.895 8.873 1.00 88.88 98 SER A C 1
ATOM 735 O O . SER A 1 98 ? -4.937 1.263 9.853 1.00 88.88 98 SER A O 1
ATOM 737 N N . VAL A 1 99 ? -4.759 -0.021 8.019 1.00 91.44 99 VAL A N 1
ATOM 738 C CA . VAL A 1 99 ? -6.086 -0.645 8.174 1.00 91.44 99 VAL A CA 1
ATOM 739 C C . VAL A 1 99 ? -6.166 -1.392 9.501 1.00 91.44 99 VAL A C 1
ATOM 741 O O . VAL A 1 99 ? -7.140 -1.242 10.242 1.00 91.44 99 VAL A O 1
ATOM 744 N N . VAL A 1 100 ? -5.145 -2.190 9.827 1.00 88.56 100 VAL A N 1
ATOM 745 C CA . VAL A 1 100 ? -5.095 -2.942 11.088 1.00 88.56 100 VAL A CA 1
ATOM 746 C C . VAL A 1 100 ? -5.081 -1.994 12.288 1.00 88.56 100 VAL A C 1
ATOM 748 O O . VAL A 1 100 ? -5.837 -2.213 13.233 1.00 88.56 100 VAL A O 1
ATOM 751 N N . GLU A 1 101 ? -4.293 -0.918 12.247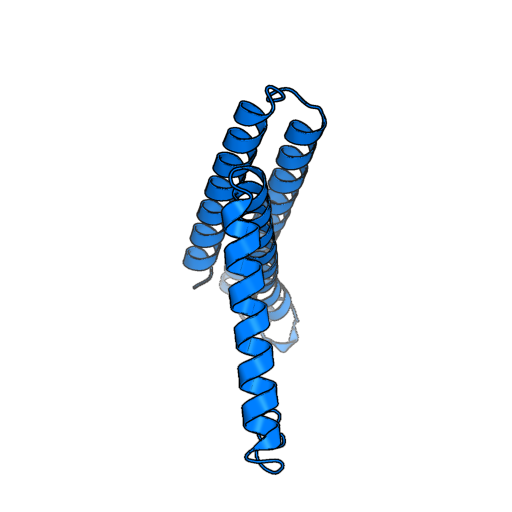 1.00 87.62 101 GLU A N 1
ATOM 752 C CA . GLU A 1 101 ? -4.261 0.102 13.303 1.00 87.62 101 GLU A CA 1
ATOM 753 C C . GLU A 1 101 ? -5.638 0.745 13.517 1.00 87.62 101 GLU A C 1
ATOM 755 O O . GLU A 1 101 ? -6.131 0.808 14.650 1.00 87.62 101 GLU A O 1
ATOM 760 N N . ASN A 1 102 ? -6.299 1.153 12.430 1.00 89.38 102 ASN A N 1
ATOM 761 C CA . ASN A 1 102 ? -7.633 1.744 12.474 1.00 89.38 102 ASN A CA 1
ATOM 762 C C . ASN A 1 102 ? -8.674 0.761 13.039 1.00 89.38 102 ASN A C 1
ATOM 764 O O . ASN A 1 102 ? -9.477 1.130 13.899 1.00 89.38 102 ASN A O 1
ATOM 768 N N . LEU A 1 103 ? -8.645 -0.507 12.617 1.00 88.44 103 LEU A N 1
ATOM 769 C CA . LEU A 1 103 ? -9.549 -1.548 13.118 1.00 88.44 103 LEU A CA 1
ATOM 770 C C . LEU A 1 103 ? -9.327 -1.856 14.605 1.00 88.44 103 LEU A C 1
ATOM 772 O O . LEU A 1 103 ? -10.303 -1.990 15.345 1.00 88.44 103 LEU A O 1
ATOM 776 N N . CYS A 1 104 ? -8.076 -1.920 15.061 1.00 87.81 104 CYS A N 1
ATOM 777 C CA . CYS A 1 104 ? -7.732 -2.104 16.473 1.00 87.81 104 CYS A CA 1
ATOM 778 C C . CYS A 1 104 ? -8.205 -0.929 17.343 1.00 87.81 104 CYS A C 1
ATOM 780 O O . CYS A 1 104 ? -8.683 -1.140 18.457 1.00 87.81 104 CYS A O 1
ATOM 782 N N . ALA A 1 105 ? -8.131 0.305 16.838 1.00 85.75 105 ALA A N 1
ATOM 783 C CA . ALA A 1 105 ? -8.653 1.480 17.536 1.00 85.75 105 ALA A CA 1
ATOM 784 C C . ALA A 1 105 ? -10.199 1.509 17.574 1.00 85.75 105 ALA A C 1
ATOM 786 O O . ALA A 1 105 ? -10.816 1.910 18.573 1.00 85.75 105 ALA A O 1
ATOM 787 N N . ILE A 1 106 ? -10.861 1.033 16.511 1.00 87.56 106 ILE A N 1
ATOM 788 C CA . ILE A 1 106 ? -12.323 0.879 16.473 1.00 87.56 106 ILE A CA 1
ATOM 789 C C . ILE A 1 106 ? -12.779 -0.208 17.449 1.00 87.56 106 ILE A C 1
ATOM 791 O O . ILE A 1 106 ? -13.715 0.026 18.217 1.00 87.56 106 ILE A O 1
ATOM 795 N N . ASN A 1 107 ? -12.121 -1.365 17.458 1.00 89.38 107 ASN A N 1
ATOM 796 C CA . ASN A 1 107 ? -12.455 -2.483 18.329 1.00 89.38 107 ASN A CA 1
ATOM 797 C C . ASN A 1 107 ? -11.198 -3.032 19.035 1.00 89.38 107 ASN A C 1
ATOM 799 O O . ASN A 1 107 ? -10.510 -3.895 18.483 1.00 89.38 107 ASN A O 1
ATOM 803 N N . PRO A 1 108 ? -10.930 -2.588 20.278 1.00 84.75 108 PRO A N 1
ATOM 804 C CA . PRO A 1 108 ? -9.762 -3.016 21.047 1.00 84.75 108 PRO A CA 1
ATOM 805 C C . PRO A 1 108 ? -9.690 -4.528 21.295 1.00 84.75 108 PRO A C 1
ATOM 807 O O . PRO A 1 108 ? -8.594 -5.069 21.423 1.00 84.75 108 PRO A O 1
ATOM 810 N N . ASP A 1 109 ? -10.822 -5.241 21.291 1.00 86.38 109 ASP A N 1
ATOM 811 C CA . ASP A 1 109 ? -10.837 -6.700 21.457 1.00 86.38 109 ASP A CA 1
ATOM 812 C C . ASP A 1 109 ? -10.120 -7.422 20.305 1.00 86.38 109 ASP A C 1
ATOM 814 O O . ASP A 1 109 ? -9.627 -8.541 20.476 1.00 86.38 109 ASP A O 1
ATOM 818 N N . ILE A 1 110 ? -10.056 -6.797 19.122 1.00 83.38 110 ILE A N 1
ATOM 819 C CA . ILE A 1 110 ? -9.285 -7.306 17.982 1.00 83.38 110 ILE A CA 1
ATOM 820 C C . ILE A 1 110 ? -7.798 -7.269 18.313 1.00 83.38 110 ILE A C 1
ATOM 822 O O . ILE A 1 110 ? -7.119 -8.271 18.103 1.00 83.38 110 ILE A O 1
ATOM 826 N N . ASN A 1 111 ? -7.309 -6.163 18.880 1.00 80.56 111 ASN A N 1
ATOM 827 C CA . ASN A 1 111 ? -5.911 -6.018 19.281 1.00 80.56 111 ASN A CA 1
ATOM 828 C C . ASN A 1 111 ? -5.512 -7.104 20.293 1.00 80.56 111 ASN A C 1
ATOM 830 O O . ASN A 1 111 ? -4.486 -7.767 20.150 1.00 80.56 111 ASN A O 1
ATOM 834 N N . ASP A 1 112 ? -6.388 -7.360 21.264 1.00 79.75 112 ASP A N 1
ATOM 835 C CA . ASP A 1 112 ? -6.193 -8.385 22.287 1.00 79.75 112 ASP A CA 1
ATOM 836 C C . ASP A 1 112 ? -6.130 -9.804 21.702 1.00 79.75 112 ASP A C 1
ATOM 838 O O . ASP A 1 112 ? -5.266 -10.607 22.068 1.00 79.75 112 ASP A O 1
ATOM 842 N N . LYS A 1 113 ? -7.035 -10.138 20.775 1.00 81.06 113 LYS A N 1
ATOM 843 C CA . LYS A 1 113 ? -7.062 -11.453 20.115 1.00 81.06 113 LYS A CA 1
ATOM 844 C C . LYS A 1 113 ? -5.886 -11.636 19.161 1.00 81.06 113 LYS A C 1
ATOM 846 O O . LYS A 1 113 ? -5.287 -12.710 19.142 1.00 81.06 113 LYS A O 1
ATOM 851 N N . LEU A 1 114 ? -5.540 -10.594 18.413 1.00 77.06 114 LEU A N 1
ATOM 852 C CA . LEU A 1 114 ? -4.421 -10.593 17.481 1.00 77.06 114 LEU A CA 1
ATOM 853 C C . LEU A 1 114 ? -3.089 -10.743 18.231 1.00 77.06 114 LEU A C 1
ATOM 855 O O . LEU A 1 114 ? -2.295 -11.624 17.910 1.00 77.06 114 LEU A O 1
ATOM 859 N N . GLY A 1 115 ? -2.891 -9.984 19.312 1.00 75.06 115 GLY A N 1
ATOM 860 C CA . GLY A 1 115 ? -1.720 -10.112 20.180 1.00 75.06 115 GLY A CA 1
ATOM 861 C C . GLY A 1 115 ? -1.593 -11.498 20.823 1.00 75.06 115 GLY A C 1
ATOM 862 O O . GLY A 1 115 ? -0.487 -12.022 20.956 1.00 75.06 115 GLY A O 1
ATOM 863 N N . ARG A 1 116 ? -2.713 -12.142 21.185 1.00 74.69 116 ARG A N 1
ATOM 864 C CA . ARG A 1 116 ? -2.709 -13.537 21.671 1.00 74.69 116 ARG A CA 1
ATOM 865 C C . ARG A 1 116 ? -2.334 -14.535 20.573 1.00 74.69 116 ARG A C 1
ATOM 867 O O . ARG A 1 116 ? -1.588 -15.466 20.859 1.00 74.69 116 ARG A O 1
ATOM 874 N N . ALA A 1 117 ? -2.806 -14.347 19.341 1.00 76.31 117 ALA A N 1
ATOM 875 C CA . ALA A 1 117 ? -2.451 -15.213 18.215 1.00 76.31 117 ALA A CA 1
ATOM 876 C C . ALA A 1 117 ? -0.942 -15.170 17.912 1.00 76.31 117 ALA A C 1
ATOM 878 O O . ALA A 1 117 ? -0.318 -16.219 17.739 1.00 76.31 117 ALA A O 1
ATOM 879 N N . PHE A 1 118 ? -0.335 -13.979 17.951 1.00 78.00 118 PHE A N 1
ATOM 880 C CA . PHE A 1 118 ? 1.113 -13.826 17.786 1.00 78.00 118 PHE A CA 1
ATOM 881 C C . PHE A 1 118 ? 1.903 -14.501 18.916 1.00 78.00 118 PHE A C 1
ATOM 883 O O . PHE A 1 118 ? 2.763 -15.334 18.638 1.00 78.00 118 PHE A O 1
ATOM 890 N N . LYS A 1 119 ? 1.536 -14.260 20.183 1.00 81.19 119 LYS A N 1
ATOM 891 C CA . LYS A 1 119 ? 2.189 -14.905 21.342 1.00 81.19 119 LYS A CA 1
ATOM 892 C C . LYS A 1 119 ? 2.087 -16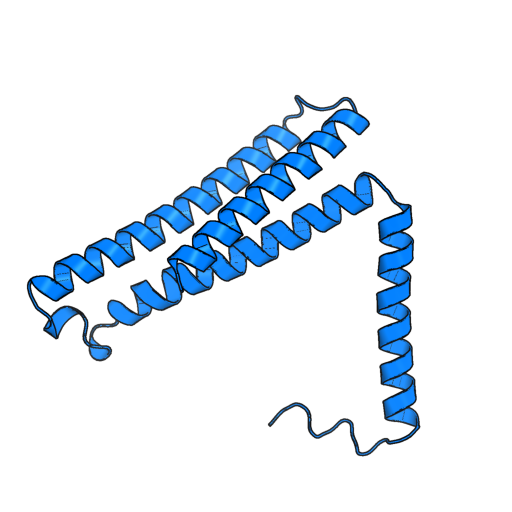.433 21.324 1.00 81.19 119 LYS A C 1
ATOM 894 O O . LYS A 1 119 ? 3.010 -17.120 21.752 1.00 81.19 119 LYS A O 1
ATOM 899 N N . ASN A 1 120 ? 0.964 -16.979 20.858 1.00 81.75 120 ASN A N 1
ATOM 900 C CA . ASN A 1 120 ? 0.793 -18.428 20.742 1.00 81.75 120 ASN A CA 1
ATOM 901 C C . ASN A 1 120 ? 1.700 -19.020 19.652 1.00 81.75 120 ASN A C 1
ATOM 903 O O . ASN A 1 120 ? 2.227 -20.112 19.835 1.00 81.75 120 ASN A O 1
ATOM 907 N N . THR A 1 121 ? 1.928 -18.279 18.565 1.00 77.75 121 THR A N 1
ATOM 908 C CA . THR A 1 121 ? 2.822 -18.697 17.476 1.00 77.75 121 THR A CA 1
ATOM 909 C C . THR A 1 121 ? 4.282 -18.742 17.940 1.00 77.75 121 THR A C 1
ATOM 911 O O . THR A 1 121 ? 4.973 -19.720 17.668 1.00 77.75 121 THR A O 1
ATOM 914 N N . GLU A 1 122 ? 4.734 -17.740 18.703 1.00 78.88 122 GLU A N 1
ATOM 915 C CA . GLU A 1 122 ? 6.084 -17.713 19.294 1.00 78.88 122 GLU A CA 1
ATOM 916 C C . GLU A 1 122 ? 6.306 -18.897 20.245 1.00 78.88 122 GLU A C 1
ATOM 918 O O . GLU A 1 122 ? 7.293 -19.619 20.119 1.00 78.88 122 GLU A O 1
ATOM 923 N N . ARG A 1 123 ? 5.339 -19.182 21.130 1.00 78.56 123 ARG A N 1
ATOM 924 C CA . ARG A 1 123 ? 5.415 -20.340 22.040 1.00 78.56 123 ARG A CA 1
ATOM 925 C C . ARG A 1 123 ? 5.461 -21.676 21.308 1.00 78.56 123 ARG A C 1
ATOM 927 O O . ARG A 1 123 ? 6.150 -22.588 21.755 1.00 78.56 123 ARG A O 1
ATOM 934 N N . GLU A 1 124 ? 4.727 -21.826 20.206 1.00 82.81 124 GLU A N 1
ATOM 935 C CA . GLU A 1 124 ? 4.801 -23.039 19.387 1.00 82.81 124 GLU A CA 1
ATOM 936 C C . GLU A 1 124 ? 6.158 -23.190 18.695 1.00 82.81 124 GLU A C 1
ATOM 938 O O . GLU A 1 124 ? 6.646 -24.312 18.554 1.00 82.81 124 GLU A O 1
ATOM 943 N N . GLN A 1 125 ? 6.772 -22.087 18.264 1.00 79.38 125 GLN A N 1
ATOM 944 C CA . GLN A 1 125 ? 8.111 -22.097 17.679 1.00 79.38 125 GLN A CA 1
ATOM 945 C C . GLN A 1 125 ? 9.171 -22.451 18.726 1.00 79.38 125 GLN A C 1
ATOM 947 O O . GLN A 1 125 ? 9.975 -23.343 18.468 1.00 79.38 125 GLN A O 1
ATOM 952 N N . GLU A 1 126 ? 9.115 -21.844 19.917 1.00 81.94 126 GLU A N 1
ATOM 953 C CA . GLU A 1 126 ? 9.979 -22.170 21.062 1.00 81.94 126 GLU A CA 1
ATOM 954 C C . GLU A 1 126 ? 9.825 -23.634 21.499 1.00 81.94 126 GLU A C 1
ATOM 956 O O . GLU A 1 126 ? 10.807 -24.338 21.724 1.00 81.94 126 GLU A O 1
ATOM 961 N N . ALA A 1 127 ? 8.591 -24.141 21.576 1.00 82.75 127 ALA A N 1
ATOM 962 C CA . ALA A 1 127 ? 8.346 -25.540 21.910 1.00 82.75 127 ALA A CA 1
ATOM 963 C C . ALA A 1 127 ? 8.916 -26.494 20.846 1.00 82.75 127 ALA A C 1
ATOM 965 O O . ALA A 1 127 ? 9.464 -27.540 21.190 1.00 82.75 127 ALA A O 1
ATOM 966 N N . LYS A 1 128 ? 8.834 -26.141 19.557 1.00 80.81 128 LYS A N 1
ATOM 967 C CA . LYS A 1 128 ? 9.398 -26.946 18.460 1.00 80.81 128 LYS A CA 1
ATOM 968 C C . LYS A 1 128 ? 10.929 -26.962 18.476 1.00 80.81 128 LYS A C 1
ATOM 970 O O . LYS A 1 128 ? 11.501 -28.025 18.250 1.00 80.81 128 LYS A O 1
ATOM 975 N N . THR A 1 129 ? 11.590 -25.847 18.791 1.00 78.56 129 THR A N 1
ATOM 976 C CA . THR A 1 129 ? 13.057 -25.799 18.953 1.00 78.56 129 THR A CA 1
ATOM 977 C C . THR A 1 129 ? 13.544 -26.499 20.221 1.00 78.56 129 THR A C 1
ATOM 979 O O . THR A 1 129 ? 14.644 -27.041 20.221 1.00 78.56 129 THR A O 1
ATOM 982 N N . LEU A 1 130 ? 12.731 -26.556 21.281 1.00 78.00 130 LEU A N 1
ATOM 983 C CA . LEU A 1 130 ? 13.039 -27.337 22.487 1.00 78.00 130 LEU A CA 1
ATOM 984 C C . LEU A 1 130 ? 12.882 -28.853 22.279 1.00 78.00 130 LEU A C 1
ATOM 986 O O . LEU A 1 130 ? 13.615 -29.630 22.887 1.00 78.00 130 LEU A O 1
ATOM 990 N N . ILE A 1 131 ? 11.934 -29.279 21.437 1.00 79.12 131 ILE A N 1
ATOM 991 C CA . ILE A 1 131 ? 11.684 -30.698 21.126 1.00 79.12 131 ILE A CA 1
ATOM 992 C C . ILE A 1 131 ? 12.661 -31.226 20.059 1.00 79.12 131 ILE A C 1
ATOM 994 O O . ILE A 1 131 ? 12.995 -32.410 20.074 1.00 79.12 131 ILE A O 1
ATOM 998 N N . ASP A 1 132 ? 13.147 -30.368 19.157 1.00 76.25 132 ASP A N 1
ATOM 999 C CA . ASP A 1 132 ? 14.110 -30.726 18.112 1.00 76.25 132 ASP A CA 1
ATOM 1000 C C . ASP A 1 132 ? 15.143 -29.594 17.906 1.00 76.25 132 ASP A C 1
ATOM 1002 O O . ASP A 1 132 ? 14.979 -28.745 17.021 1.00 76.25 132 ASP A O 1
ATOM 1006 N N . PRO A 1 133 ? 16.221 -29.555 18.717 1.00 65.50 133 PRO A N 1
ATOM 1007 C CA . PRO A 1 133 ? 17.210 -28.477 18.674 1.00 65.50 133 PRO A CA 1
ATOM 1008 C C . PRO A 1 133 ? 18.029 -28.441 17.373 1.00 65.50 133 PRO A C 1
ATOM 1010 O O . PRO A 1 133 ? 18.777 -27.490 17.162 1.00 65.50 133 PRO A O 1
ATOM 1013 N N . ASN A 1 134 ? 17.890 -29.442 16.492 1.00 66.38 134 ASN A N 1
ATOM 1014 C CA . ASN A 1 134 ? 18.645 -29.548 15.242 1.00 66.38 134 ASN A CA 1
ATOM 1015 C C . ASN A 1 134 ? 17.838 -29.135 13.993 1.00 66.38 134 ASN A C 1
ATOM 1017 O O . ASN A 1 134 ? 18.395 -29.083 12.902 1.00 66.38 134 ASN A O 1
ATOM 1021 N N . LYS A 1 135 ? 16.546 -28.792 14.130 1.00 58.44 135 LYS A N 1
ATOM 1022 C CA . LYS A 1 135 ? 15.696 -28.307 13.018 1.00 58.44 135 LYS A CA 1
ATOM 1023 C C . LYS 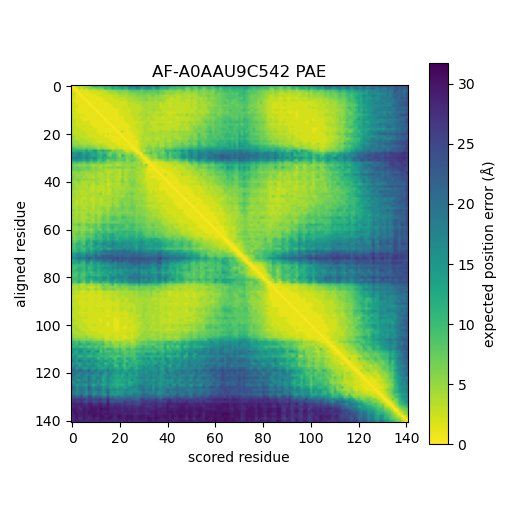A 1 135 ? 15.666 -26.790 12.823 1.00 58.44 135 LYS A C 1
ATOM 1025 O O . LYS A 1 135 ? 15.089 -26.315 11.850 1.00 58.44 135 LYS A O 1
ATOM 1030 N N . GLY A 1 136 ? 16.291 -26.015 13.710 1.00 50.84 136 GLY A N 1
ATOM 1031 C CA . GLY A 1 136 ? 16.357 -24.550 13.594 1.00 50.84 136 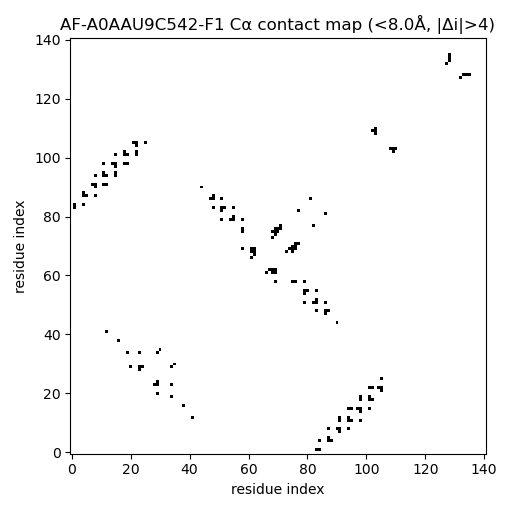GLY A CA 1
ATOM 1032 C C . GLY A 1 136 ? 17.353 -24.025 12.549 1.00 50.84 136 GLY A C 1
ATOM 1033 O O . GLY A 1 136 ? 17.420 -22.818 12.344 1.00 50.84 136 GLY A O 1
ATOM 1034 N N . GLY A 1 137 ? 18.138 -24.905 11.912 1.00 48.72 137 GLY A N 1
ATOM 1035 C CA . GLY A 1 137 ? 19.243 -24.533 11.020 1.00 48.72 137 GLY A CA 1
ATOM 1036 C C . GLY A 1 137 ? 18.952 -24.556 9.515 1.00 48.72 137 GLY A C 1
ATOM 1037 O O . GLY A 1 137 ? 19.815 -24.145 8.751 1.00 48.72 137 GLY A O 1
ATOM 1038 N N . GLU A 1 138 ? 17.779 -25.011 9.062 1.0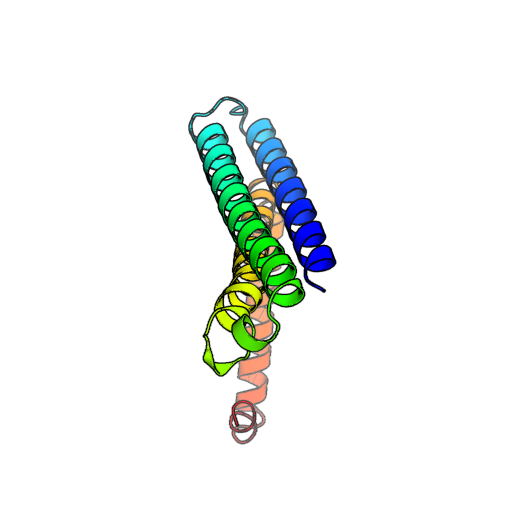0 47.56 138 GLU A N 1
ATOM 1039 C CA . GLU A 1 138 ? 17.530 -25.242 7.621 1.00 47.56 138 GLU A CA 1
ATOM 1040 C C . GLU A 1 138 ? 16.648 -24.180 6.934 1.00 47.56 138 GLU A C 1
ATOM 1042 O O . GLU A 1 138 ? 16.303 -24.332 5.767 1.00 47.56 138 GLU A O 1
ATOM 1047 N N . ALA A 1 139 ? 16.287 -23.081 7.607 1.00 49.56 139 ALA A N 1
ATOM 1048 C CA . ALA A 1 139 ? 15.404 -22.056 7.026 1.00 49.56 139 ALA A CA 1
ATOM 1049 C C . ALA A 1 139 ? 16.124 -20.876 6.336 1.00 49.56 139 ALA A C 1
ATOM 1051 O O . ALA A 1 139 ? 15.456 -19.964 5.855 1.00 49.56 139 ALA A O 1
ATOM 1052 N N . HIS A 1 140 ? 17.458 -20.881 6.255 1.00 43.91 140 HIS A N 1
ATOM 1053 C CA . HIS A 1 140 ? 18.219 -19.862 5.525 1.00 43.91 140 HIS A CA 1
ATOM 1054 C C . HIS A 1 140 ? 19.434 -20.480 4.817 1.00 43.91 140 HIS A C 1
ATOM 1056 O O . HIS A 1 140 ? 20.554 -20.422 5.322 1.00 43.91 140 HIS A O 1
ATOM 1062 N N . ALA A 1 141 ? 19.192 -21.064 3.643 1.00 37.56 141 ALA A N 1
ATOM 1063 C CA . ALA A 1 141 ? 20.188 -21.313 2.603 1.00 37.56 141 ALA A CA 1
ATOM 1064 C C . ALA A 1 141 ? 19.605 -20.881 1.254 1.00 37.56 141 ALA A C 1
ATOM 1066 O O . ALA A 1 141 ? 18.399 -21.146 1.038 1.00 37.56 141 ALA A O 1
#

Sequence (141 aa):
MELTLFILVCIAMAMDIATGYALACKEHNVSSSKMREGLWHKLAWMGIIGVAWFVQLAGEVLSQIDPSLMQPATGLEVIASIGVTGICALCLWNELVSVVENLCAINPDINDKLGRAFKNTEREQEAKTLIDPNKGGEAHA

Secondary structure (DSSP, 8-state):
-HHHHHHHHHHHHHHHHHHHHHHHHHTT-TT-HHHHHHHHHHHHHHHHHHHHHHHHHHHHHHHHH-GGGGSGGGSHHHHHHHHHHHHHHHHHHHHHHHHHHHHHHH-HHHHHHHHHHHHHHHHHHHHHHHH-TTSTTSS--

Mean predicted aligned error: 10.66 Å

Organism: NCBI:txid2894156

Nearest PDB structures (foldseek):
  9bry-assembly1_k  TM=2.643E-01  e=9.407E+00  Mus musculus

Radius of gyration: 21.48 Å; Cα contacts (8 Å, |Δi|>4): 87; chains: 1; bounding box: 39×49×54 Å

pLDDT: mean 79.26, std 10.77, range [37.56, 92.38]

InterPro domains:
  IPR006480 Bacteriophage holin family [PF05105] (5-119)

Foldseek 3Di:
DLVVLVVLLVVLQVLLLVLQCVLCVVVVNNPDPVNVVVVVVVVVLVVQLVVLVVLLVVLVVVCVVPVVCCPVVVCSVVSNVCRNVVSSVVSSVVSVVSSLVSVCSVPVVSVVVVVVVVVVVVVVVVVVCVVPVPPPPPPPD